Protein AF-A0A6A3LJM8-F1 (afdb_monomer_lite)

Radius of gyration: 15.27 Å; chains: 1; bounding box: 40×37×34 Å

Sequence (51 aa):
MSPRNDDSKLKVEAFDGSNYALWSYKMKMYLMSKGLWGAVSGEGDVTAVKE

Organism: NCBI:txid53985

Foldseek 3Di:
DDPPPCCPVLDQDDDPPVCCVVNVVSVCVNCVVVVNCCVVVVVDDDPPPPD

Secondary structure (DSSP, 8-state):
------------PPP-SS-HHHHHHHHHHHHHHTT-THHHHT---------

pLDDT: mean 78.57, std 18.3, range [41.78, 96.62]

InterPro domains:
  IPR025314 Domain of unknown function DUF4219 [PF13961] (15-41)

Structure (mmCIF, N/CA/C/O backbone):
data_AF-A0A6A3LJM8-F1
#
_entry.id   AF-A0A6A3LJM8-F1
#
loop_
_atom_site.group_PDB
_atom_site.id
_atom_site.type_symbol
_atom_site.label_atom_id
_atom_site.label_alt_id
_atom_site.label_comp_id
_atom_site.label_asym_id
_atom_site.label_entity_id
_atom_site.label_seq_id
_atom_site.pdbx_PDB_ins_code
_atom_site.Cartn_x
_atom_site.Cartn_y
_atom_site.Cartn_z
_atom_site.occupancy
_atom_site.B_iso_or_equiv
_atom_site.auth_seq_id
_atom_site.auth_comp_id
_atom_site.auth_asym_id
_atom_site.auth_atom_id
_atom_site.pdbx_PDB_model_num
ATOM 1 N N . MET A 1 1 ? -1.047 26.612 24.859 1.00 41.78 1 MET A N 1
ATOM 2 C CA . MET A 1 1 ? -0.902 25.250 24.302 1.00 41.78 1 MET A CA 1
ATOM 3 C C . MET A 1 1 ? -0.977 25.370 22.794 1.00 4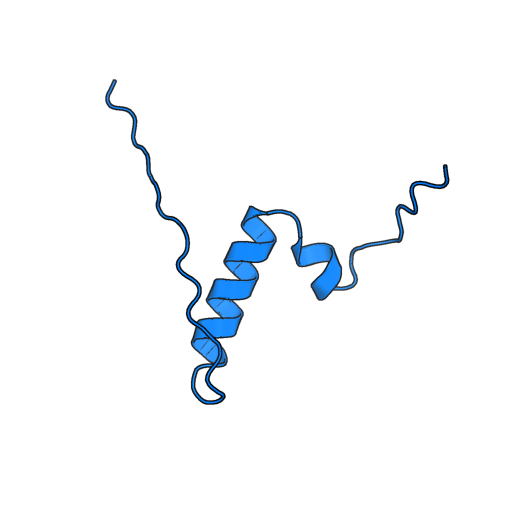1.78 1 MET A C 1
ATOM 5 O O . MET A 1 1 ? -2.031 25.725 22.286 1.00 41.78 1 MET A O 1
ATOM 9 N N . SER A 1 2 ? 0.142 25.197 22.093 1.00 45.91 2 SER A N 1
ATOM 10 C CA . SER A 1 2 ? 0.149 25.236 20.627 1.00 45.91 2 SER A CA 1
ATOM 11 C C . SER A 1 2 ? -0.501 23.961 20.088 1.00 45.91 2 SER A C 1
ATOM 13 O O . SER A 1 2 ? -0.151 22.881 20.573 1.00 45.91 2 SER A O 1
ATOM 15 N N . PRO A 1 3 ? -1.415 24.037 19.108 1.00 52.34 3 PRO A N 1
ATOM 16 C CA . PRO A 1 3 ? -1.918 22.843 18.462 1.00 52.34 3 PRO A CA 1
ATOM 17 C C . PRO A 1 3 ? -0.774 22.309 17.608 1.00 52.34 3 PRO A C 1
ATOM 19 O O . PRO A 1 3 ? -0.412 22.891 16.585 1.00 52.34 3 PRO A O 1
ATOM 22 N N . ARG A 1 4 ? -0.155 21.216 18.053 1.00 54.94 4 ARG A N 1
ATOM 23 C CA . ARG A 1 4 ? 0.702 20.406 17.196 1.00 54.94 4 ARG A CA 1
ATOM 24 C C . ARG A 1 4 ? -0.230 19.740 16.188 1.00 54.94 4 ARG A C 1
ATOM 26 O O . ARG A 1 4 ? -0.632 18.598 16.367 1.00 54.94 4 ARG A O 1
ATOM 33 N N . ASN A 1 5 ? -0.628 20.493 15.165 1.00 55.50 5 ASN A N 1
ATOM 34 C CA . ASN A 1 5 ? -1.121 19.923 13.924 1.00 55.50 5 ASN A CA 1
ATOM 35 C C . ASN A 1 5 ? 0.082 19.222 13.297 1.00 55.50 5 ASN A C 1
ATOM 37 O O . ASN A 1 5 ? 0.769 19.762 12.435 1.00 55.50 5 ASN A O 1
ATOM 41 N N . ASP A 1 6 ? 0.377 18.036 13.821 1.00 55.94 6 ASP A N 1
ATOM 42 C CA . ASP A 1 6 ? 1.226 17.041 13.196 1.00 55.94 6 ASP A CA 1
ATOM 43 C C . ASP A 1 6 ? 0.414 16.513 12.002 1.00 55.94 6 ASP A C 1
ATOM 45 O O . ASP A 1 6 ? -0.066 15.384 11.984 1.00 55.94 6 ASP A O 1
ATOM 49 N N . ASP A 1 7 ? 0.212 17.370 10.992 1.00 54.06 7 ASP A N 1
ATOM 50 C CA . ASP A 1 7 ? -0.218 16.981 9.646 1.00 54.06 7 ASP A CA 1
ATOM 51 C C . ASP A 1 7 ? 0.960 16.264 8.968 1.00 54.06 7 ASP A C 1
ATOM 53 O O . ASP A 1 7 ? 1.355 16.548 7.838 1.00 54.06 7 ASP A O 1
ATOM 57 N N . SER A 1 8 ? 1.545 15.294 9.676 1.00 58.62 8 SER A N 1
ATOM 58 C CA . SER A 1 8 ? 2.389 14.239 9.137 1.00 58.62 8 SER A CA 1
ATOM 59 C C . SER A 1 8 ? 1.495 13.323 8.311 1.00 58.62 8 SER A C 1
ATOM 61 O O . SER A 1 8 ? 1.372 12.124 8.555 1.00 58.62 8 SER A O 1
ATOM 63 N N . LYS A 1 9 ? 0.798 13.909 7.335 1.00 67.38 9 LYS A N 1
ATOM 64 C CA . LYS A 1 9 ? 0.047 13.226 6.307 1.00 67.38 9 LYS A CA 1
ATOM 65 C C . LYS A 1 9 ? 1.072 12.374 5.592 1.00 67.38 9 LYS A C 1
ATOM 67 O O . LYS A 1 9 ? 1.871 12.891 4.813 1.00 67.38 9 LYS A O 1
ATOM 72 N N . LEU A 1 10 ? 1.101 11.087 5.936 1.00 70.75 10 LEU A N 1
ATOM 73 C CA . LEU A 1 10 ? 1.961 10.099 5.305 1.00 70.75 10 LEU A CA 1
ATOM 74 C C . LEU A 1 10 ? 1.739 10.210 3.795 1.00 70.75 10 LEU A C 1
ATOM 76 O O . LEU A 1 10 ? 0.714 9.777 3.270 1.00 70.75 10 LEU A O 1
ATOM 80 N N . LYS A 1 11 ? 2.669 10.875 3.105 1.00 83.50 11 LYS A N 1
ATOM 81 C CA . LYS A 1 11 ? 2.670 10.953 1.651 1.00 83.50 11 LYS A CA 1
ATOM 82 C C . LYS A 1 11 ? 3.152 9.597 1.173 1.00 83.50 11 LYS A C 1
ATOM 84 O O . LYS A 1 11 ? 4.321 9.268 1.351 1.00 83.50 11 LYS A O 1
ATOM 89 N N . VAL A 1 12 ? 2.221 8.807 0.654 1.00 88.50 12 VAL A N 1
ATOM 90 C CA . VAL A 1 12 ? 2.523 7.559 -0.038 1.00 88.50 12 VAL A CA 1
ATOM 91 C C . VAL A 1 12 ? 2.722 7.916 -1.504 1.00 88.50 12 VAL A C 1
ATOM 93 O O . VAL A 1 12 ? 1.794 8.392 -2.156 1.00 88.50 12 VAL A O 1
ATOM 96 N N . GLU A 1 13 ? 3.943 7.767 -2.006 1.00 90.31 13 GLU A N 1
ATOM 97 C CA . GLU A 1 13 ? 4.245 7.950 -3.425 1.00 90.31 13 GLU A CA 1
ATOM 98 C C . GLU A 1 13 ? 3.458 6.956 -4.295 1.00 90.31 13 GLU A C 1
ATOM 100 O O . GLU A 1 13 ? 3.003 5.914 -3.824 1.00 90.31 13 GLU A O 1
ATOM 105 N N . ALA A 1 14 ? 3.297 7.262 -5.584 1.00 92.81 14 ALA A N 1
ATOM 106 C CA . ALA A 1 14 ? 2.765 6.290 -6.534 1.00 92.81 14 ALA A CA 1
ATOM 107 C C . ALA A 1 14 ? 3.753 5.126 -6.704 1.00 92.81 14 ALA A C 1
ATOM 109 O O . ALA A 1 14 ? 4.968 5.325 -6.675 1.00 92.81 14 ALA A O 1
ATOM 110 N N . PHE A 1 15 ? 3.234 3.913 -6.879 1.00 93.69 15 PHE A N 1
ATOM 111 C CA . PHE A 1 15 ? 4.063 2.758 -7.202 1.00 93.69 15 PHE A CA 1
ATOM 112 C C . PHE A 1 15 ? 4.527 2.852 -8.661 1.00 93.69 15 PHE A C 1
ATOM 114 O O . PHE A 1 15 ? 3.692 2.974 -9.556 1.00 93.69 15 PHE A O 1
ATOM 121 N N . ASP A 1 16 ? 5.837 2.798 -8.895 1.00 93.56 16 ASP A N 1
ATOM 122 C CA . ASP A 1 16 ? 6.446 2.906 -10.232 1.00 93.56 16 ASP A CA 1
ATOM 123 C C . ASP A 1 16 ? 7.086 1.593 -10.720 1.00 93.56 16 ASP A C 1
ATOM 125 O O . ASP A 1 16 ? 7.699 1.549 -11.784 1.00 93.56 16 ASP A O 1
ATOM 129 N N . GLY A 1 17 ? 6.958 0.512 -9.944 1.00 94.75 17 GLY A N 1
ATOM 130 C CA . GLY A 1 17 ? 7.592 -0.780 -10.217 1.00 94.75 17 GLY A CA 1
ATOM 131 C C . GLY A 1 17 ? 8.967 -0.948 -9.565 1.00 94.75 17 GLY A C 1
ATOM 132 O O . GLY A 1 17 ? 9.295 -2.045 -9.120 1.00 94.75 17 GLY A O 1
ATOM 133 N N . SER A 1 18 ? 9.748 0.125 -9.436 1.00 96.62 18 SER A N 1
ATOM 134 C CA . SER A 1 18 ? 11.106 0.107 -8.865 1.00 96.62 18 SER A CA 1
ATOM 135 C C . SER A 1 18 ? 11.119 0.440 -7.372 1.00 96.62 18 SER A C 1
ATOM 137 O O . SER A 1 18 ? 12.014 0.025 -6.637 1.00 96.62 18 SER A O 1
ATOM 139 N N . ASN A 1 19 ? 10.110 1.164 -6.890 1.00 94.88 19 ASN A N 1
ATOM 140 C CA . ASN A 1 19 ? 10.040 1.682 -5.526 1.00 94.88 19 ASN A CA 1
ATOM 141 C C . ASN A 1 19 ? 9.301 0.773 -4.525 1.00 94.88 19 ASN A C 1
ATOM 143 O O . ASN A 1 19 ? 8.907 1.239 -3.453 1.00 94.88 19 ASN A O 1
ATOM 147 N N . TYR A 1 20 ? 9.135 -0.522 -4.829 1.00 94.44 20 TYR A N 1
ATOM 148 C CA . TYR A 1 20 ? 8.286 -1.437 -4.051 1.00 94.44 20 TYR A CA 1
ATOM 149 C C . TYR A 1 20 ? 8.598 -1.452 -2.549 1.00 94.44 20 TYR A C 1
ATOM 151 O O . TYR A 1 20 ? 7.683 -1.391 -1.729 1.00 94.44 20 TYR A O 1
ATOM 159 N N . ALA A 1 21 ?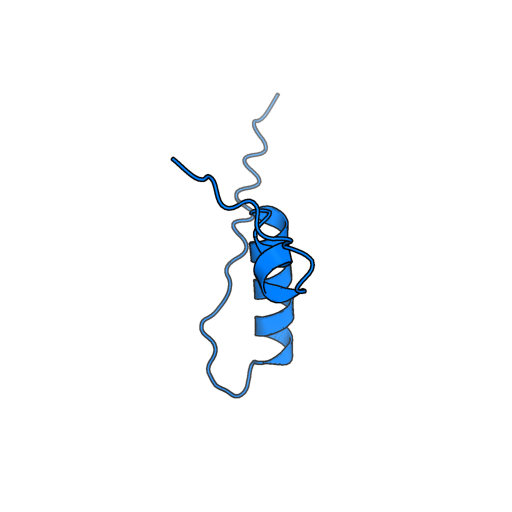 9.876 -1.504 -2.163 1.00 95.19 21 ALA A N 1
ATOM 160 C CA . ALA A 1 21 ? 10.268 -1.596 -0.755 1.00 95.19 21 ALA A CA 1
ATOM 161 C C . ALA A 1 21 ? 9.801 -0.377 0.064 1.00 95.19 21 ALA A C 1
ATOM 163 O O . ALA A 1 21 ? 9.195 -0.527 1.124 1.00 95.19 21 ALA A O 1
ATOM 164 N N . LEU A 1 22 ? 10.028 0.834 -0.453 1.00 93.31 22 LEU A N 1
ATOM 165 C CA . LEU A 1 22 ? 9.622 2.069 0.220 1.00 93.31 22 LEU A CA 1
ATOM 166 C C . LEU A 1 22 ? 8.105 2.279 0.145 1.00 93.31 22 LEU A C 1
ATOM 168 O O . LEU A 1 22 ? 7.477 2.658 1.136 1.00 93.31 22 LEU A O 1
ATOM 172 N N . TRP A 1 23 ? 7.520 2.009 -1.023 1.00 95.31 23 TRP A N 1
ATOM 173 C CA . TRP A 1 23 ? 6.089 2.137 -1.261 1.00 95.31 23 TRP A CA 1
ATOM 174 C C . TRP A 1 23 ? 5.279 1.221 -0.343 1.00 95.31 23 TRP A C 1
ATOM 176 O O . TRP A 1 23 ? 4.378 1.691 0.348 1.00 95.31 23 TRP A O 1
ATOM 186 N N . SER A 1 24 ? 5.629 -0.066 -0.277 1.00 94.44 24 SER A N 1
ATOM 187 C CA . SER A 1 24 ? 4.906 -1.058 0.528 1.00 94.44 24 SER A CA 1
ATOM 188 C C . SER A 1 24 ? 4.954 -0.725 2.017 1.00 94.44 24 SER A C 1
ATOM 1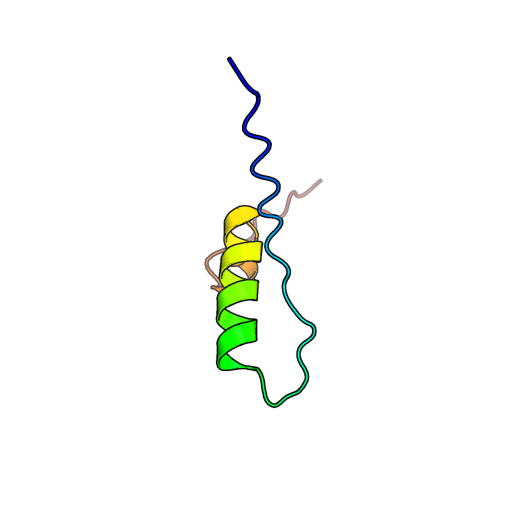90 O O . SER A 1 24 ? 3.935 -0.819 2.701 1.00 94.44 24 SER A O 1
ATOM 192 N N . TYR A 1 25 ? 6.097 -0.241 2.513 1.00 94.19 25 TYR A N 1
ATOM 193 C CA . TYR A 1 25 ? 6.231 0.233 3.887 1.00 94.19 25 TYR A CA 1
ATOM 194 C C . TYR A 1 25 ? 5.295 1.416 4.182 1.00 94.19 25 TYR A C 1
ATOM 196 O O . TYR A 1 25 ? 4.512 1.374 5.135 1.00 94.19 25 TYR A O 1
ATOM 204 N N . LYS A 1 26 ? 5.319 2.456 3.338 1.00 94.25 26 LYS A N 1
ATOM 205 C CA . LYS A 1 26 ? 4.465 3.643 3.503 1.00 94.25 26 LYS A CA 1
ATOM 206 C C . LYS A 1 26 ? 2.979 3.315 3.348 1.00 94.25 26 LYS A C 1
ATOM 208 O O . LYS A 1 26 ? 2.166 3.809 4.127 1.00 94.25 26 LYS A O 1
ATOM 213 N N . MET A 1 27 ? 2.629 2.452 2.397 1.00 94.38 27 MET A N 1
ATOM 214 C CA . MET A 1 27 ? 1.257 2.003 2.162 1.00 94.38 27 MET A CA 1
ATOM 215 C C . MET A 1 27 ? 0.722 1.197 3.349 1.00 94.38 27 MET A C 1
ATOM 217 O O . MET A 1 27 ? -0.391 1.447 3.808 1.00 94.38 27 MET A O 1
ATOM 221 N N . LYS A 1 28 ? 1.531 0.293 3.917 1.00 93.81 28 LYS A N 1
ATOM 222 C CA . LYS A 1 28 ? 1.177 -0.438 5.140 1.00 93.81 28 LYS A CA 1
ATOM 223 C C . LYS A 1 28 ? 0.891 0.516 6.299 1.00 93.81 28 LYS A C 1
ATOM 225 O O . LYS A 1 28 ? -0.160 0.405 6.923 1.00 93.81 28 LYS A O 1
ATOM 230 N N . MET A 1 29 ? 1.773 1.486 6.548 1.00 93.44 29 MET A N 1
ATOM 231 C CA . MET A 1 29 ? 1.585 2.493 7.603 1.00 93.44 29 MET A CA 1
ATOM 232 C C . MET A 1 29 ? 0.320 3.334 7.389 1.00 93.44 29 MET A C 1
ATOM 234 O O . MET A 1 29 ? -0.437 3.570 8.330 1.00 93.44 29 MET A O 1
ATOM 238 N N . TYR A 1 30 ? 0.061 3.749 6.147 1.00 92.81 30 TYR A N 1
ATOM 239 C CA . TYR A 1 30 ? -1.143 4.492 5.785 1.00 92.81 30 TYR A CA 1
ATOM 240 C C . TYR A 1 30 ? -2.421 3.686 6.058 1.00 92.81 30 TYR A C 1
ATOM 242 O O . TYR A 1 30 ? -3.340 4.181 6.711 1.00 92.81 30 TYR A O 1
ATOM 250 N N . LEU A 1 31 ? -2.468 2.428 5.617 1.00 93.00 31 LEU A N 1
ATOM 251 C CA . LEU A 1 31 ? -3.613 1.545 5.835 1.00 93.00 31 LEU A CA 1
ATOM 252 C C . LEU A 1 31 ? -3.808 1.215 7.317 1.00 93.00 31 LEU A C 1
ATOM 254 O O . LEU A 1 31 ? -4.944 1.211 7.786 1.00 93.00 31 LEU A O 1
ATOM 258 N N . MET A 1 32 ? -2.727 0.997 8.072 1.00 92.19 32 MET A N 1
ATOM 259 C CA . MET A 1 32 ? -2.784 0.807 9.526 1.00 92.19 32 MET A CA 1
ATOM 260 C C . MET A 1 32 ? -3.352 2.041 10.234 1.00 92.19 32 MET A C 1
ATOM 262 O O . MET A 1 32 ? -4.260 1.906 11.047 1.00 92.19 32 MET A O 1
ATOM 266 N N . SER A 1 33 ? -2.906 3.247 9.868 1.00 90.38 33 SER A N 1
ATOM 267 C CA . SER A 1 33 ? -3.447 4.504 10.410 1.00 90.38 33 SER A CA 1
ATOM 268 C C . SER A 1 33 ? -4.937 4.703 10.104 1.00 90.38 33 SER A C 1
ATOM 270 O O . SER A 1 33 ? -5.611 5.438 10.824 1.00 90.38 33 SER A O 1
ATOM 272 N N . LYS A 1 34 ? -5.449 4.072 9.044 1.00 88.81 34 LYS A N 1
ATOM 273 C CA . LYS A 1 34 ? -6.862 4.102 8.646 1.00 88.81 34 LYS A CA 1
ATOM 274 C C . LYS A 1 34 ? -7.676 2.916 9.178 1.00 88.81 34 LYS A C 1
ATOM 276 O O . LYS A 1 34 ? -8.876 2.883 8.938 1.00 88.81 34 LYS A O 1
ATOM 281 N N . GLY A 1 35 ? -7.051 1.945 9.851 1.00 89.75 35 GLY A N 1
ATOM 282 C CA . GLY A 1 35 ? -7.708 0.699 10.267 1.00 89.75 35 GLY A CA 1
ATOM 283 C C . GLY A 1 35 ? -8.075 -0.239 9.107 1.00 89.75 35 GLY A C 1
ATOM 284 O O . GLY A 1 35 ? -8.891 -1.134 9.280 1.00 89.75 35 GLY A O 1
ATOM 285 N N . LEU A 1 36 ? -7.487 -0.051 7.921 1.00 92.00 36 LEU A N 1
ATOM 286 C CA . LEU A 1 36 ? -7.818 -0.791 6.694 1.00 92.00 36 LEU A CA 1
ATOM 287 C C . LEU A 1 36 ? -6.879 -1.971 6.412 1.00 92.00 36 LEU A C 1
ATOM 289 O O . LEU A 1 36 ? -7.113 -2.741 5.484 1.00 92.00 36 LEU A O 1
ATOM 293 N N . TRP A 1 37 ? -5.805 -2.125 7.192 1.00 92.38 37 TRP A N 1
ATOM 294 C CA . TRP A 1 37 ? -4.804 -3.170 6.953 1.00 92.38 37 TRP A CA 1
ATOM 295 C C . TRP A 1 37 ? -5.372 -4.596 7.051 1.00 92.38 37 TRP A C 1
ATOM 297 O O . TRP A 1 37 ? -4.860 -5.484 6.376 1.00 92.38 37 TRP A O 1
ATOM 307 N N . GLY A 1 38 ? -6.465 -4.802 7.797 1.00 90.00 38 GLY A N 1
ATOM 308 C CA . GLY A 1 38 ? -7.135 -6.103 7.925 1.00 90.00 38 GLY A CA 1
ATOM 309 C C . GLY A 1 38 ? -7.578 -6.715 6.589 1.00 90.00 38 GLY A C 1
ATOM 310 O O . GLY A 1 38 ? -7.495 -7.929 6.414 1.00 90.00 38 GLY A O 1
ATOM 311 N N . ALA A 1 39 ? -7.958 -5.882 5.612 1.00 89.94 39 ALA A N 1
ATOM 312 C CA . ALA A 1 39 ? -8.310 -6.339 4.264 1.00 89.94 39 ALA A CA 1
ATOM 313 C C . ALA A 1 39 ? -7.097 -6.865 3.472 1.00 89.94 39 ALA A C 1
ATOM 315 O O . ALA A 1 39 ? -7.255 -7.679 2.568 1.00 89.94 39 ALA A O 1
ATOM 316 N N . VAL A 1 40 ? -5.885 -6.405 3.806 1.00 89.75 40 VAL A N 1
ATOM 317 C CA . VAL A 1 40 ? -4.631 -6.821 3.157 1.00 89.75 40 VAL A CA 1
ATOM 318 C C . VAL A 1 40 ? -3.996 -8.005 3.881 1.00 89.75 40 VAL A C 1
ATOM 320 O O . VAL A 1 40 ? -3.463 -8.899 3.231 1.00 89.75 40 VAL A O 1
ATOM 323 N N . SER A 1 41 ? -4.043 -8.033 5.218 1.00 89.50 41 SER A N 1
ATOM 324 C CA . SER A 1 41 ? -3.496 -9.143 6.009 1.00 89.50 41 SER A CA 1
ATOM 325 C C . SER A 1 41 ? -4.363 -10.401 5.984 1.00 89.50 41 SER A C 1
ATOM 327 O O . SER A 1 41 ? -3.901 -11.443 6.439 1.00 89.50 41 SER A O 1
ATOM 329 N N . GLY A 1 42 ?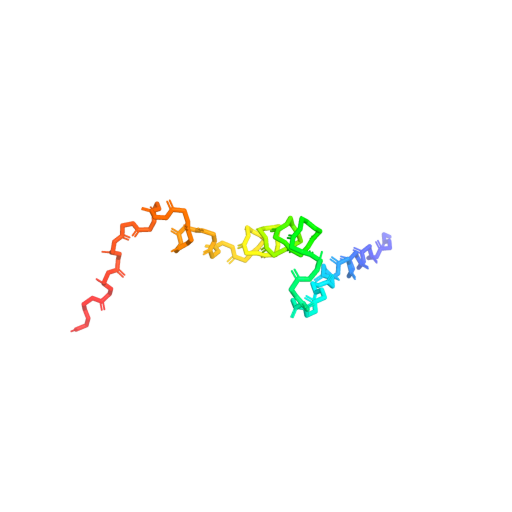 -5.598 -10.319 5.477 1.00 83.06 42 GLY A N 1
ATOM 330 C CA . GLY A 1 42 ? -6.565 -11.418 5.546 1.00 83.06 42 GLY A CA 1
ATOM 331 C C . GLY A 1 42 ? -7.123 -11.641 6.955 1.00 83.06 42 GLY A C 1
ATOM 332 O O . GLY A 1 42 ? -7.771 -12.650 7.201 1.00 83.06 42 GLY A O 1
ATOM 333 N N . GLU A 1 43 ? -6.876 -10.703 7.875 1.00 73.06 43 GLU A N 1
ATOM 334 C CA . GLU A 1 43 ? -7.401 -10.723 9.248 1.00 73.06 43 GLU A CA 1
ATOM 335 C C . GLU A 1 43 ? -8.824 -10.138 9.326 1.00 73.06 43 GLU A C 1
ATOM 337 O O . GLU A 1 43 ? -9.490 -10.224 10.354 1.00 73.06 43 GLU A O 1
ATOM 342 N N . GLY A 1 44 ? -9.309 -9.552 8.226 1.00 62.00 44 GLY A N 1
ATOM 343 C CA . GLY A 1 44 ? -10.697 -9.138 8.066 1.00 62.00 44 GLY A CA 1
ATOM 344 C C . GLY A 1 44 ? -11.617 -10.336 7.860 1.00 62.00 44 GLY A C 1
ATOM 345 O O . GLY A 1 44 ? -11.947 -10.668 6.723 1.00 62.00 44 GLY A O 1
ATOM 346 N N . ASP A 1 45 ? -12.053 -10.955 8.955 1.00 57.53 45 ASP A N 1
ATOM 347 C CA . ASP A 1 45 ? -13.276 -11.749 8.939 1.00 57.53 45 ASP A CA 1
ATOM 348 C C . ASP A 1 45 ? -14.446 -10.844 8.528 1.00 57.53 45 ASP A C 1
ATOM 350 O O . ASP A 1 45 ? -14.553 -9.677 8.920 1.00 57.53 45 ASP A O 1
ATOM 354 N N . VAL A 1 46 ? -15.281 -11.388 7.657 1.00 56.94 46 VAL A N 1
ATOM 355 C CA . VAL A 1 46 ? -16.391 -10.732 6.985 1.00 56.94 46 VAL A CA 1
ATOM 356 C C . VAL A 1 46 ? -17.418 -10.275 8.024 1.00 56.94 46 VAL A C 1
ATOM 358 O O . VAL A 1 46 ? -18.369 -10.990 8.322 1.00 56.94 46 VAL A O 1
ATOM 361 N N . THR A 1 47 ? -17.331 -9.038 8.515 1.00 52.59 47 THR A N 1
ATOM 362 C CA . THR A 1 47 ? -18.535 -8.351 8.997 1.00 52.59 47 THR A CA 1
ATOM 363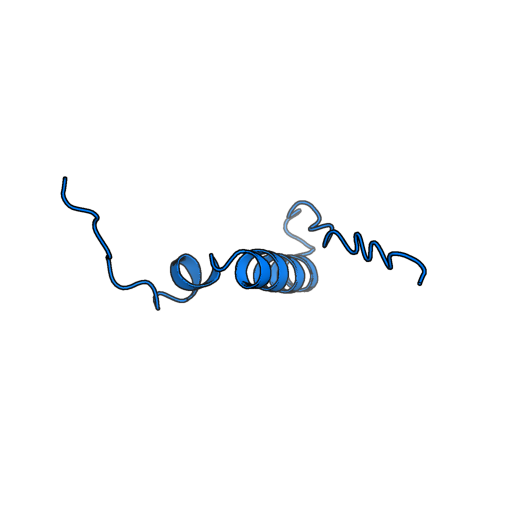 C C . THR A 1 47 ? -19.281 -7.812 7.785 1.00 52.59 47 THR A C 1
ATOM 365 O O . THR A 1 47 ? -19.329 -6.619 7.496 1.00 52.59 47 THR A O 1
ATOM 368 N N . ALA A 1 48 ? -19.876 -8.754 7.047 1.00 53.38 48 ALA A N 1
ATOM 369 C CA . ALA A 1 48 ? -21.043 -8.480 6.238 1.00 53.38 48 ALA A CA 1
ATOM 370 C C . ALA A 1 48 ? -22.084 -7.856 7.171 1.00 53.38 48 ALA A C 1
ATOM 372 O O . ALA A 1 48 ? -22.759 -8.550 7.932 1.00 53.38 48 ALA A O 1
ATOM 373 N N . VAL A 1 49 ? -22.192 -6.530 7.128 1.00 56.31 49 VAL A N 1
ATOM 374 C CA . VAL A 1 49 ? -23.412 -5.839 7.523 1.00 56.31 49 VAL A CA 1
ATOM 375 C C . VAL A 1 49 ? -24.485 -6.291 6.539 1.00 56.31 49 VAL A C 1
ATOM 377 O O . VAL A 1 49 ? -24.630 -5.779 5.435 1.00 56.31 49 VAL A O 1
ATOM 380 N N . LYS A 1 50 ? -25.138 -7.392 6.905 1.00 45.53 50 LYS A N 1
ATOM 381 C CA . LYS A 1 50 ? -26.356 -7.876 6.279 1.00 45.53 50 LYS A CA 1
ATOM 382 C C . LYS A 1 50 ? -27.462 -6.921 6.718 1.00 45.53 50 LYS A C 1
ATOM 384 O O . LYS A 1 50 ? -27.940 -7.035 7.845 1.00 45.53 50 LYS A O 1
ATOM 389 N N . GLU A 1 51 ? -27.780 -5.958 5.861 1.00 47.38 51 GLU A N 1
ATOM 390 C CA . GLU A 1 51 ? -29.084 -5.284 5.872 1.00 47.38 51 GLU A CA 1
ATOM 391 C C . GLU A 1 51 ? -30.144 -6.181 5.218 1.00 47.38 51 GLU A C 1
ATOM 393 O O . GLU A 1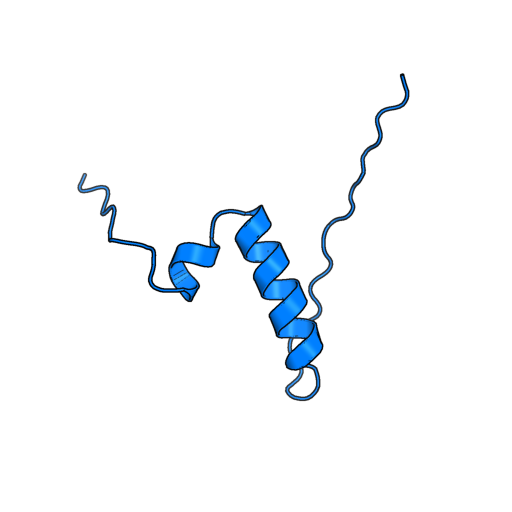 51 ? -29.795 -6.926 4.267 1.00 47.38 51 GLU A O 1
#